Protein AF-A0A016SZC0-F1 (afdb_monomer_lite)

Foldseek 3Di:
DDDDDDDDDDDDDPPPPPPPPLPPLVADDPDDSVLVVVLLVVLQVVQVCLQCWDWAADPVVRQIDTAHHDDQRDRDDDDNVVVVLVRVVLVPQLDCVSCVVVVVDQDDDDDSCPRVVNVDPCVVQGSPNRVSCLCNLCSVQDRPVRDPPDPSNSSVCNSNPNDPPDD

Structure (mmCIF, N/CA/C/O backbone):
data_AF-A0A016SZC0-F1
#
_entry.id   AF-A0A016SZC0-F1
#
loop_
_atom_site.group_PDB
_atom_site.id
_atom_site.type_symbol
_atom_site.label_atom_id
_atom_site.label_alt_id
_atom_site.label_comp_id
_atom_site.label_asym_id
_atom_site.label_entity_id
_atom_site.label_seq_id
_atom_site.pdbx_PDB_ins_code
_atom_site.Cartn_x
_atom_site.Cartn_y
_atom_site.Cartn_z
_atom_site.occupancy
_atom_site.B_iso_or_equiv
_atom_site.auth_seq_id
_atom_site.auth_comp_id
_atom_site.auth_asym_id
_atom_site.auth_atom_id
_atom_site.pdbx_PDB_model_num
ATOM 1 N N . MET A 1 1 ? 29.455 -53.250 45.579 1.00 36.84 1 MET A N 1
ATOM 2 C CA . MET A 1 1 ? 30.809 -52.892 45.103 1.00 36.84 1 MET A CA 1
ATOM 3 C C . MET A 1 1 ? 30.787 -52.782 43.584 1.00 36.84 1 MET A C 1
ATOM 5 O O . MET A 1 1 ? 30.360 -53.730 42.951 1.00 36.84 1 MET A O 1
ATOM 9 N N . LYS A 1 2 ? 31.263 -51.635 43.073 1.00 36.03 2 LYS A N 1
ATOM 10 C CA . LYS A 1 2 ? 31.892 -51.379 41.758 1.00 36.03 2 LYS A CA 1
ATOM 11 C C . LYS A 1 2 ? 31.097 -51.631 40.461 1.00 36.03 2 LYS A C 1
ATOM 13 O O . LYS A 1 2 ? 31.015 -52.749 39.975 1.00 36.03 2 LYS A O 1
ATOM 18 N N . ALA A 1 3 ? 30.687 -50.521 39.837 1.00 47.88 3 ALA A N 1
ATOM 19 C CA . ALA A 1 3 ? 30.803 -50.332 38.385 1.00 47.88 3 ALA A CA 1
ATOM 20 C C . ALA A 1 3 ? 32.290 -50.138 37.996 1.00 47.88 3 ALA A C 1
ATOM 22 O O . ALA A 1 3 ? 33.094 -49.779 38.866 1.00 47.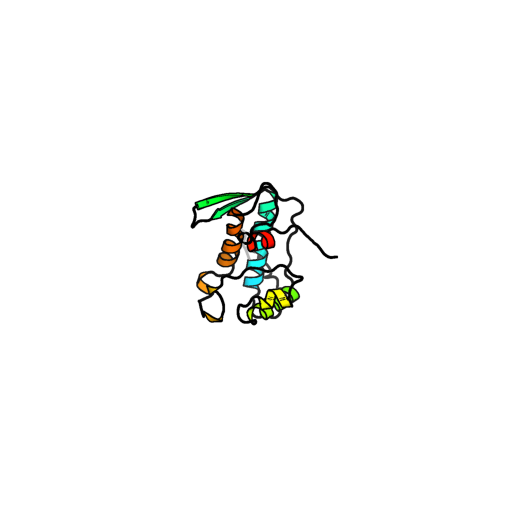88 3 ALA A O 1
ATOM 23 N N . PRO A 1 4 ? 32.676 -50.394 36.732 1.00 50.25 4 PRO A N 1
ATOM 24 C CA . PRO A 1 4 ? 32.889 -49.284 35.779 1.00 50.25 4 PRO A CA 1
ATOM 25 C C . PRO A 1 4 ? 32.393 -49.626 34.348 1.00 50.25 4 PRO A C 1
ATOM 27 O O . PRO A 1 4 ? 32.453 -50.770 33.923 1.00 50.25 4 PRO A O 1
ATOM 30 N N . ALA A 1 5 ? 31.691 -48.739 33.638 1.00 50.06 5 ALA A N 1
ATOM 31 C CA . ALA A 1 5 ? 32.158 -47.579 32.856 1.00 50.06 5 ALA A CA 1
ATOM 32 C C . ALA A 1 5 ? 32.884 -47.931 31.536 1.00 50.06 5 ALA A C 1
ATOM 34 O O . ALA A 1 5 ? 34.000 -48.437 31.565 1.00 50.06 5 ALA A O 1
ATOM 35 N N . SER A 1 6 ? 32.258 -47.603 30.394 1.00 51.62 6 SER A N 1
ATOM 36 C CA . SER A 1 6 ? 32.835 -47.248 29.069 1.00 51.62 6 SER A CA 1
ATOM 37 C C . SER A 1 6 ? 31.738 -47.421 27.994 1.00 51.62 6 SER A C 1
ATOM 39 O O . SER A 1 6 ? 30.933 -48.330 28.109 1.00 51.62 6 SER A O 1
ATOM 41 N N . PHE A 1 7 ? 31.561 -46.615 26.947 1.00 46.38 7 PHE A N 1
ATOM 42 C CA . PHE A 1 7 ? 32.183 -45.377 26.492 1.00 46.38 7 PHE A CA 1
ATOM 43 C C . PHE A 1 7 ? 31.179 -44.695 25.530 1.00 46.38 7 PHE A C 1
ATOM 45 O O . PHE A 1 7 ? 30.559 -45.363 24.716 1.00 46.38 7 PHE A O 1
ATOM 52 N N . LYS A 1 8 ? 31.032 -43.379 25.704 1.00 50.25 8 LYS A N 1
ATOM 53 C CA . LYS A 1 8 ? 30.526 -42.280 24.853 1.00 50.25 8 LYS A CA 1
ATOM 54 C C . LYS A 1 8 ? 29.922 -42.531 23.450 1.00 50.25 8 LYS A C 1
ATOM 56 O O . LYS A 1 8 ? 30.390 -43.371 22.695 1.00 50.25 8 LYS A O 1
ATOM 61 N N . LEU A 1 9 ? 29.105 -41.527 23.079 1.00 47.62 9 LEU A N 1
ATOM 62 C CA . LEU A 1 9 ? 28.726 -41.014 21.743 1.00 47.62 9 LEU A CA 1
ATOM 63 C C . LEU A 1 9 ? 27.277 -41.393 21.385 1.00 47.62 9 LEU A C 1
ATOM 65 O O . LEU A 1 9 ? 26.963 -42.557 21.212 1.00 47.62 9 LEU A O 1
ATOM 69 N N . ILE A 1 10 ? 26.324 -40.458 21.375 1.00 55.19 10 ILE A N 1
ATOM 70 C CA . ILE A 1 10 ? 26.155 -39.477 20.295 1.00 55.19 10 ILE A CA 1
ATOM 71 C C . ILE A 1 10 ? 25.712 -38.111 20.843 1.00 55.19 10 ILE A C 1
ATOM 73 O O . ILE A 1 10 ? 24.749 -37.982 21.598 1.00 55.19 10 ILE A O 1
ATOM 77 N N . LEU A 1 11 ? 26.475 -37.097 20.435 1.00 45.78 11 LEU A N 1
ATOM 78 C CA . LEU A 1 11 ? 26.151 -35.678 20.486 1.00 45.78 11 LEU A CA 1
ATOM 79 C C . LEU A 1 11 ? 24.925 -35.388 19.603 1.00 45.78 11 LEU A C 1
ATOM 81 O O . LEU A 1 11 ? 24.866 -35.882 18.485 1.00 45.78 11 LEU A O 1
ATOM 85 N N . LEU A 1 12 ? 24.067 -34.483 20.081 1.00 57.31 12 LEU A N 1
ATOM 86 C CA . LEU A 1 12 ? 23.602 -33.314 19.325 1.00 57.31 12 LEU A CA 1
ATOM 87 C C . LEU A 1 12 ? 22.977 -33.585 17.941 1.00 57.31 12 LEU A C 1
ATOM 89 O O . LEU A 1 12 ? 23.718 -33.753 16.986 1.00 57.31 12 LEU A O 1
ATOM 93 N N . LEU A 1 13 ? 21.643 -33.516 17.820 1.00 50.94 13 LEU A N 1
ATOM 94 C CA . LEU A 1 13 ? 20.917 -33.032 16.621 1.00 50.94 13 LEU A CA 1
ATOM 95 C C . LEU A 1 13 ? 19.401 -33.185 16.819 1.00 50.94 13 LEU A C 1
ATOM 97 O O . LEU A 1 13 ? 18.770 -34.091 16.293 1.00 50.94 13 LEU A O 1
ATOM 101 N N . CYS A 1 14 ? 18.820 -32.307 17.628 1.00 45.81 14 CYS A N 1
ATOM 102 C CA . CYS A 1 14 ? 17.451 -31.816 17.442 1.00 45.81 14 CYS A CA 1
ATOM 103 C C . CYS A 1 14 ? 17.282 -30.566 18.315 1.00 45.81 14 CYS A C 1
ATOM 105 O O . CYS A 1 14 ? 16.334 -30.420 19.079 1.00 45.81 14 CYS A O 1
ATOM 107 N N . ALA A 1 15 ? 18.232 -29.629 18.197 1.00 49.31 15 ALA A N 1
ATOM 108 C CA . ALA A 1 15 ? 17.793 -28.245 18.174 1.00 49.31 15 ALA A CA 1
ATOM 109 C C . ALA A 1 15 ? 16.916 -28.190 16.926 1.00 49.31 15 ALA A C 1
ATOM 111 O O . ALA A 1 15 ? 17.441 -28.276 15.818 1.00 49.31 15 ALA A O 1
ATOM 112 N N . LEU A 1 16 ? 15.599 -28.248 17.131 1.00 52.56 16 LEU A N 1
ATOM 113 C CA . LEU A 1 16 ? 14.612 -27.989 16.101 1.00 52.56 16 LEU A CA 1
ATOM 114 C C . LEU A 1 16 ? 15.027 -26.667 15.482 1.00 52.56 16 LEU A C 1
ATOM 116 O O . LEU A 1 16 ? 14.892 -25.601 16.078 1.00 52.56 16 LEU A O 1
ATOM 120 N N . SER A 1 17 ? 15.657 -26.790 14.327 1.00 50.34 17 SER A N 1
ATOM 121 C CA . SER A 1 17 ? 15.917 -25.730 13.397 1.00 50.34 17 SER A CA 1
ATOM 122 C C . SER A 1 17 ? 14.562 -25.140 13.050 1.00 50.34 17 SER A C 1
ATOM 124 O O . SER A 1 17 ? 13.941 -25.533 12.073 1.00 50.34 17 SER A O 1
ATOM 126 N N . SER A 1 18 ? 14.118 -24.158 13.832 1.00 54.44 18 SER A N 1
ATOM 127 C CA . SER A 1 18 ? 13.330 -23.059 13.296 1.00 54.44 18 SER A CA 1
ATOM 128 C C . SER A 1 18 ? 14.274 -22.201 12.448 1.00 54.44 18 SER A C 1
ATOM 130 O O . SER A 1 18 ? 14.504 -21.028 12.730 1.00 54.44 18 SER A O 1
ATOM 132 N N . LEU A 1 19 ? 14.890 -22.811 11.434 1.00 53.75 19 LEU A N 1
ATOM 133 C CA . LEU A 1 19 ? 15.118 -22.067 10.221 1.00 53.75 19 LEU A CA 1
ATOM 134 C C . LEU A 1 19 ? 13.728 -22.038 9.611 1.00 53.75 19 LEU A C 1
ATOM 136 O O . LEU A 1 19 ? 13.263 -23.049 9.095 1.00 53.75 19 LEU A O 1
ATOM 140 N N . ALA A 1 20 ? 13.037 -20.910 9.772 1.00 53.50 20 ALA A N 1
ATOM 141 C CA . ALA A 1 20 ? 12.066 -20.533 8.767 1.00 53.50 20 ALA A CA 1
ATOM 142 C C . ALA A 1 20 ? 12.779 -20.762 7.430 1.00 53.50 20 ALA A C 1
ATOM 144 O O . ALA A 1 20 ? 13.838 -20.172 7.193 1.00 53.50 20 ALA A O 1
ATOM 145 N N . GLU A 1 21 ? 12.312 -21.729 6.642 1.00 54.12 21 GLU A N 1
ATOM 146 C CA . GLU A 1 21 ? 12.697 -21.786 5.244 1.00 54.12 21 GLU A CA 1
ATOM 147 C C . GLU A 1 21 ? 12.332 -20.411 4.708 1.00 54.12 21 GLU A C 1
ATOM 149 O O . GLU A 1 21 ? 11.152 -20.068 4.657 1.00 54.12 21 GLU A O 1
ATOM 154 N N . ALA A 1 22 ? 13.345 -19.588 4.426 1.00 54.91 22 ALA A N 1
ATOM 155 C CA . ALA A 1 22 ? 13.145 -18.388 3.643 1.00 54.91 22 ALA A CA 1
ATOM 156 C C . ALA A 1 22 ? 12.449 -18.881 2.378 1.00 54.91 22 ALA A C 1
ATOM 158 O O . ALA A 1 22 ? 13.036 -19.646 1.606 1.00 54.91 22 ALA A O 1
ATOM 159 N N . THR A 1 23 ? 11.165 -18.569 2.250 1.00 59.19 23 THR A N 1
ATOM 160 C CA . THR A 1 23 ? 10.367 -18.983 1.111 1.00 59.19 23 THR A CA 1
ATOM 161 C C . THR A 1 23 ? 11.019 -18.332 -0.095 1.00 59.19 23 THR A C 1
ATOM 163 O O . THR A 1 23 ? 10.997 -17.115 -0.260 1.00 59.19 23 THR A O 1
ATOM 166 N N . ALA A 1 24 ? 11.712 -19.129 -0.906 1.00 77.38 24 ALA A N 1
ATOM 167 C CA . ALA A 1 24 ? 12.247 -18.634 -2.159 1.00 77.38 24 ALA A CA 1
ATOM 168 C C . ALA A 1 24 ? 11.033 -18.342 -3.044 1.00 77.38 24 ALA A C 1
ATOM 170 O O . ALA A 1 24 ? 10.418 -19.266 -3.571 1.00 77.38 24 ALA A O 1
ATOM 171 N N . PHE A 1 25 ? 10.667 -17.064 -3.169 1.00 89.56 25 PHE A N 1
ATOM 172 C CA . PHE A 1 25 ? 9.487 -16.616 -3.915 1.00 89.56 25 PHE A CA 1
ATOM 173 C C . PHE A 1 25 ? 9.531 -17.034 -5.391 1.00 89.56 25 PHE A C 1
ATOM 175 O O . PHE A 1 25 ? 8.512 -17.021 -6.071 1.00 89.56 25 PHE A O 1
ATOM 182 N N . GLY A 1 26 ? 10.712 -17.394 -5.907 1.00 90.75 26 GLY A N 1
ATOM 183 C CA . GLY A 1 26 ? 10.889 -17.838 -7.289 1.00 90.75 26 GLY A CA 1
ATOM 184 C C . GLY A 1 26 ? 10.747 -16.714 -8.318 1.00 90.75 26 GLY A C 1
ATOM 185 O O . GLY A 1 26 ? 10.793 -16.984 -9.514 1.00 90.75 26 GLY A O 1
ATOM 186 N N . CYS A 1 27 ? 10.603 -15.465 -7.872 1.00 93.31 27 CYS A N 1
ATOM 187 C CA . CYS A 1 27 ? 10.472 -14.309 -8.745 1.00 93.31 27 CYS A CA 1
ATOM 188 C C . CYS A 1 27 ? 11.833 -13.830 -9.268 1.00 93.31 27 CYS A C 1
ATOM 190 O O . CYS A 1 27 ? 12.867 -13.921 -8.597 1.00 93.31 27 CYS A O 1
ATOM 192 N N . HIS A 1 28 ? 11.816 -13.266 -10.472 1.00 90.00 28 HIS A N 1
ATOM 193 C CA . HIS A 1 28 ? 12.953 -12.582 -11.079 1.00 90.00 28 HIS A CA 1
ATOM 194 C C . HIS A 1 28 ? 12.730 -11.071 -10.999 1.00 90.00 28 HIS A C 1
ATOM 196 O O . HIS A 1 28 ? 11.631 -10.615 -11.294 1.00 90.00 28 HIS A O 1
ATOM 202 N N . GLY A 1 29 ? 13.761 -10.302 -10.650 1.00 87.38 29 GLY A N 1
ATOM 203 C CA . GLY A 1 29 ? 13.629 -8.851 -10.525 1.00 87.38 29 GLY A CA 1
ATOM 204 C C . GLY A 1 29 ? 14.725 -8.211 -9.682 1.00 87.38 29 GLY A C 1
ATOM 205 O O . GLY A 1 29 ? 15.690 -8.869 -9.278 1.00 87.38 29 GLY A O 1
ATOM 206 N N . ILE A 1 30 ? 14.570 -6.915 -9.423 1.00 87.44 30 ILE A N 1
ATOM 207 C CA . ILE A 1 30 ? 15.435 -6.131 -8.530 1.00 87.44 30 ILE A CA 1
ATOM 208 C C . ILE A 1 30 ? 15.047 -6.290 -7.055 1.00 87.44 30 ILE A C 1
ATOM 210 O O . ILE A 1 30 ? 15.875 -6.041 -6.172 1.00 87.44 30 ILE A O 1
ATOM 214 N N . THR A 1 31 ? 13.817 -6.725 -6.779 1.00 90.12 31 THR A N 1
ATOM 215 C CA . THR A 1 31 ? 13.342 -6.999 -5.417 1.00 90.12 31 THR A CA 1
ATOM 216 C C . THR A 1 31 ? 14.034 -8.244 -4.858 1.00 90.12 31 THR A C 1
ATOM 218 O O . THR A 1 31 ? 14.203 -9.250 -5.549 1.00 90.12 31 THR A O 1
ATOM 221 N N . LYS A 1 32 ? 14.481 -8.195 -3.599 1.00 91.94 32 LYS A N 1
ATOM 222 C CA . LYS A 1 32 ? 15.123 -9.334 -2.921 1.00 91.94 32 LYS A CA 1
ATOM 223 C C . LYS A 1 32 ? 14.079 -10.121 -2.138 1.00 91.94 32 LYS A C 1
ATOM 225 O O . LYS A 1 32 ? 13.167 -9.516 -1.589 1.00 91.94 32 LYS A O 1
ATOM 230 N N . ASP A 1 33 ? 14.270 -11.429 -1.972 1.00 93.12 33 ASP A N 1
ATOM 231 C CA . ASP A 1 33 ? 13.330 -12.283 -1.219 1.00 93.12 33 ASP A CA 1
ATOM 232 C C . ASP A 1 33 ? 13.049 -11.769 0.196 1.00 93.12 33 ASP A C 1
ATOM 234 O O . ASP A 1 33 ? 11.900 -11.738 0.617 1.00 93.12 33 ASP A O 1
ATOM 238 N N . LYS A 1 34 ? 14.070 -11.255 0.895 1.00 92.06 34 LYS A N 1
ATOM 239 C CA . LYS A 1 34 ? 13.884 -10.636 2.217 1.00 92.06 34 LYS A CA 1
ATOM 240 C C . LYS A 1 34 ? 12.919 -9.440 2.193 1.00 92.06 34 LYS A C 1
ATOM 242 O O . LYS A 1 34 ? 12.224 -9.195 3.170 1.00 92.06 34 LYS A O 1
ATOM 247 N N . ASP A 1 35 ? 12.912 -8.680 1.096 1.00 92.19 35 ASP A N 1
ATOM 248 C CA . ASP A 1 35 ? 12.056 -7.506 0.935 1.00 92.19 35 ASP A CA 1
ATOM 249 C C . ASP A 1 35 ? 10.641 -7.956 0.542 1.00 92.19 35 ASP A C 1
ATOM 251 O O . ASP A 1 35 ? 9.678 -7.417 1.073 1.00 92.19 35 ASP A O 1
ATOM 255 N N . ARG A 1 36 ? 10.500 -9.000 -0.293 1.00 95.31 36 ARG A N 1
ATOM 256 C CA . ARG A 1 36 ? 9.205 -9.646 -0.589 1.00 95.31 36 ARG A CA 1
ATOM 257 C C . ARG A 1 36 ? 8.542 -10.180 0.681 1.00 95.31 36 ARG A C 1
ATOM 259 O O . ARG A 1 36 ? 7.379 -9.881 0.941 1.00 95.31 36 ARG A O 1
ATOM 266 N N . GLU A 1 37 ? 9.305 -10.905 1.501 1.00 95.19 37 GLU A N 1
ATOM 267 C CA . GLU A 1 37 ? 8.857 -11.431 2.793 1.00 95.19 37 GLU A CA 1
ATOM 268 C C . GLU A 1 37 ? 8.422 -10.303 3.729 1.00 95.19 37 GLU A C 1
ATOM 270 O O . GLU A 1 37 ? 7.338 -10.360 4.309 1.00 95.19 37 GLU A O 1
ATOM 275 N N . GLU A 1 38 ? 9.231 -9.247 3.850 1.00 95.19 38 GLU A N 1
ATOM 276 C CA . GLU A 1 38 ? 8.900 -8.109 4.702 1.00 95.19 38 GLU A CA 1
ATOM 277 C C . GLU A 1 38 ? 7.640 -7.376 4.222 1.00 95.19 38 GLU A C 1
ATOM 279 O O . GLU A 1 38 ? 6.771 -7.071 5.043 1.00 95.19 38 GLU A O 1
ATOM 284 N N . ILE A 1 39 ? 7.508 -7.135 2.913 1.00 95.19 39 ILE A N 1
ATOM 285 C CA . ILE A 1 39 ? 6.328 -6.498 2.322 1.00 95.19 39 ILE A CA 1
ATOM 286 C C . ILE A 1 39 ? 5.084 -7.342 2.603 1.00 95.19 39 ILE A C 1
ATOM 288 O O . ILE A 1 39 ? 4.109 -6.815 3.145 1.00 95.19 39 ILE A O 1
ATOM 292 N N . LEU A 1 40 ? 5.111 -8.634 2.261 1.00 96.56 40 LEU A N 1
ATOM 293 C CA . LEU A 1 40 ? 3.959 -9.523 2.395 1.00 96.56 40 LEU A CA 1
ATOM 294 C C . LEU A 1 40 ? 3.533 -9.667 3.860 1.00 96.56 40 LEU A C 1
ATOM 296 O O . LEU A 1 40 ? 2.357 -9.502 4.187 1.00 96.56 40 LEU A O 1
ATOM 300 N N . ARG A 1 41 ? 4.503 -9.884 4.758 1.00 96.75 41 ARG A N 1
ATOM 301 C CA . ARG A 1 41 ? 4.259 -9.992 6.200 1.00 96.75 41 ARG A CA 1
ATOM 302 C C . ARG A 1 41 ? 3.600 -8.730 6.750 1.00 96.75 41 ARG A C 1
ATOM 304 O O . ARG A 1 41 ? 2.603 -8.838 7.455 1.00 96.75 41 ARG A O 1
ATOM 311 N N . ILE A 1 42 ? 4.121 -7.540 6.433 1.00 97.06 42 ILE A N 1
ATOM 312 C CA . ILE A 1 42 ? 3.566 -6.277 6.950 1.00 97.06 42 ILE A CA 1
ATOM 313 C C . ILE A 1 42 ? 2.143 -6.041 6.427 1.00 97.06 42 ILE A C 1
ATOM 315 O O . ILE A 1 42 ? 1.267 -5.665 7.209 1.00 97.06 42 ILE A O 1
ATOM 319 N N . HIS A 1 43 ? 1.881 -6.293 5.139 1.00 96.69 43 HIS A N 1
ATOM 320 C CA . HIS A 1 43 ? 0.525 -6.183 4.592 1.00 96.69 43 HIS A CA 1
ATOM 321 C C . HIS A 1 43 ? -0.441 -7.123 5.317 1.00 96.69 43 HIS A C 1
ATOM 323 O O . HIS A 1 43 ? -1.485 -6.679 5.799 1.00 96.69 43 HIS A O 1
ATOM 329 N N . ASN A 1 44 ? -0.076 -8.398 5.454 1.00 97.12 44 ASN A N 1
ATOM 330 C CA . ASN A 1 44 ? -0.930 -9.391 6.099 1.00 97.12 44 ASN A CA 1
ATOM 331 C C . ASN A 1 44 ? -1.108 -9.123 7.600 1.00 97.12 44 ASN A C 1
ATOM 333 O O . ASN A 1 44 ? -2.204 -9.322 8.117 1.00 97.12 44 ASN A O 1
ATOM 337 N N . GLU A 1 45 ? -0.110 -8.572 8.296 1.00 96.94 45 GLU A N 1
ATOM 338 C CA . GLU A 1 45 ? -0.255 -8.113 9.684 1.00 96.94 45 GLU A CA 1
ATOM 339 C C . GLU A 1 45 ? -1.268 -6.970 9.815 1.00 96.94 45 GLU A C 1
ATOM 341 O O . GLU A 1 45 ? -2.144 -7.011 10.685 1.00 96.94 45 GLU A O 1
ATOM 346 N N . TYR A 1 46 ? -1.197 -5.954 8.950 1.00 96.44 46 TYR A N 1
ATOM 347 C CA . TYR A 1 46 ? -2.169 -4.859 8.945 1.00 96.44 46 TYR A CA 1
ATOM 348 C C . TYR A 1 46 ? -3.584 -5.349 8.639 1.00 96.44 46 TYR A C 1
ATOM 350 O O . TYR A 1 46 ? -4.525 -5.024 9.369 1.00 96.44 46 TYR A O 1
ATOM 358 N N . ARG A 1 47 ? -3.729 -6.189 7.614 1.00 96.25 47 ARG A N 1
ATOM 359 C CA . ARG A 1 47 ? -5.004 -6.800 7.218 1.00 96.25 47 ARG A CA 1
ATOM 360 C C . ARG A 1 47 ? -5.582 -7.669 8.336 1.00 96.25 47 ARG A C 1
ATOM 362 O O . ARG A 1 47 ? -6.741 -7.498 8.713 1.00 96.25 47 ARG A O 1
ATOM 369 N N . ALA A 1 48 ? -4.768 -8.520 8.956 1.00 95.75 48 ALA A N 1
ATOM 370 C CA . ALA A 1 48 ? -5.179 -9.340 10.090 1.00 95.75 48 ALA A CA 1
ATOM 371 C C . ALA A 1 48 ? -5.623 -8.486 11.287 1.00 95.75 48 ALA A C 1
ATOM 373 O O . ALA A 1 48 ? -6.633 -8.796 11.922 1.00 95.75 48 ALA A O 1
ATOM 374 N N . ASN A 1 49 ? -4.930 -7.384 11.582 1.00 95.12 49 ASN A N 1
ATOM 375 C CA . ASN A 1 49 ? -5.330 -6.470 12.652 1.00 95.12 49 ASN A CA 1
ATOM 376 C C . ASN A 1 49 ? -6.683 -5.806 12.363 1.00 95.12 49 ASN A C 1
ATOM 378 O O . ASN A 1 49 ? -7.519 -5.724 13.262 1.00 95.12 49 ASN A O 1
ATOM 382 N N . LEU A 1 50 ? -6.958 -5.426 11.110 1.00 94.75 50 LEU A N 1
ATOM 383 C CA . LEU A 1 50 ? -8.258 -4.863 10.727 1.00 94.75 50 LEU A CA 1
ATOM 384 C C . LEU A 1 50 ? -9.430 -5.801 11.011 1.00 94.75 50 LEU A C 1
ATOM 386 O O . LEU A 1 50 ? -10.514 -5.309 11.312 1.00 94.75 50 LEU A O 1
ATOM 390 N N . THR A 1 51 ? -9.243 -7.125 11.014 1.00 94.81 51 THR A N 1
ATOM 391 C CA . THR A 1 51 ? -10.324 -8.072 11.369 1.00 94.81 51 THR A CA 1
ATOM 392 C C . THR A 1 51 ? -10.869 -7.878 12.787 1.00 94.81 51 THR A C 1
ATOM 394 O O . THR A 1 51 ? -12.005 -8.248 13.082 1.00 94.81 51 THR A O 1
ATOM 397 N N . LYS A 1 52 ? -10.077 -7.260 13.670 1.00 95.19 52 LYS A N 1
ATOM 398 C CA . LYS A 1 52 ? -10.429 -6.952 15.064 1.00 95.19 52 LYS A CA 1
ATOM 399 C C . LYS A 1 52 ? -10.706 -5.461 15.279 1.00 95.19 52 LYS A C 1
ATOM 401 O O . LYS A 1 52 ? -11.036 -5.057 16.391 1.00 95.19 52 LYS A O 1
ATOM 406 N N . GLY A 1 53 ? -10.599 -4.657 14.221 1.00 93.62 53 GLY A N 1
ATOM 407 C CA . GLY A 1 53 ? -10.469 -3.207 14.302 1.00 93.62 53 GLY A CA 1
ATOM 408 C C . GLY A 1 53 ? -9.036 -2.801 14.651 1.00 93.62 53 GLY A C 1
ATOM 409 O O . GLY A 1 53 ? -8.275 -3.569 15.240 1.00 93.62 53 GLY A O 1
ATOM 410 N N . ALA A 1 54 ? -8.656 -1.585 14.273 1.00 95.00 54 ALA A N 1
ATOM 411 C CA . ALA A 1 54 ? -7.300 -1.090 14.480 1.00 95.00 54 ALA A CA 1
ATOM 412 C C . ALA A 1 54 ? -7.295 0.405 14.789 1.00 95.00 54 ALA A C 1
ATOM 414 O O . ALA A 1 54 ? -8.121 1.158 14.288 1.00 95.00 54 ALA A O 1
ATOM 415 N N . THR A 1 55 ? -6.324 0.849 15.577 1.00 95.62 55 THR A N 1
ATOM 416 C CA . THR A 1 55 ? -6.070 2.274 15.783 1.00 95.62 55 THR A CA 1
ATOM 417 C C . THR A 1 55 ? -4.929 2.716 14.878 1.00 95.62 55 THR A C 1
ATOM 419 O O . THR A 1 55 ? -3.823 2.182 14.966 1.00 95.62 55 THR A O 1
ATOM 422 N N . VAL A 1 56 ? -5.171 3.741 14.066 1.00 95.19 56 VAL A N 1
ATOM 423 C CA . VAL A 1 56 ? -4.138 4.418 13.279 1.00 95.19 56 VAL A CA 1
ATOM 424 C C . VAL A 1 56 ? -3.754 5.717 13.972 1.00 95.19 56 VAL A C 1
ATOM 426 O O . VAL A 1 56 ? -4.619 6.476 14.412 1.00 95.19 56 VAL A O 1
ATOM 429 N N . ILE A 1 57 ? -2.450 5.972 14.076 1.00 94.44 57 ILE A N 1
ATOM 430 C CA . ILE A 1 57 ? -1.893 7.196 14.657 1.00 94.44 57 ILE A CA 1
ATOM 431 C C . ILE A 1 57 ? -0.909 7.783 13.655 1.00 94.44 57 ILE A C 1
ATOM 433 O O . ILE A 1 57 ? 0.064 7.128 13.293 1.00 94.44 57 ILE A O 1
ATOM 437 N N . ASP A 1 58 ? -1.136 9.028 13.245 1.00 93.00 58 ASP A N 1
ATOM 438 C CA . ASP A 1 58 ? -0.135 9.795 12.510 1.00 93.00 58 ASP A CA 1
ATOM 439 C C . ASP A 1 58 ? 0.803 10.475 13.525 1.00 93.00 58 ASP A C 1
ATOM 441 O O . ASP A 1 58 ? 0.376 11.395 14.236 1.00 93.00 58 ASP A O 1
ATOM 445 N N . PRO A 1 59 ? 2.081 10.059 13.616 1.00 87.00 59 PRO A N 1
ATOM 446 C CA . PRO A 1 59 ? 3.013 10.595 14.604 1.00 87.00 59 PRO A CA 1
ATOM 447 C C . PRO A 1 59 ? 3.331 12.079 14.380 1.00 87.00 59 PRO A C 1
ATOM 449 O O . PRO A 1 59 ? 3.702 12.771 15.328 1.00 87.00 59 PRO A O 1
ATOM 452 N N . ASN A 1 60 ? 3.164 12.586 13.154 1.00 86.88 60 ASN A N 1
ATOM 453 C CA . ASN A 1 60 ? 3.487 13.967 12.812 1.00 86.88 60 ASN A CA 1
ATOM 454 C C . ASN A 1 60 ? 2.356 14.920 13.204 1.00 86.88 60 ASN A C 1
ATOM 456 O O . ASN A 1 60 ? 2.600 15.955 13.824 1.00 86.88 60 ASN A O 1
ATOM 460 N N . SER A 1 61 ? 1.114 14.580 12.851 1.00 89.19 61 SER A N 1
ATOM 461 C CA . SER A 1 61 ? -0.049 15.427 13.147 1.00 89.19 61 SER A CA 1
ATOM 462 C C . SER A 1 61 ? -0.700 15.131 14.500 1.00 89.19 61 SER A C 1
ATOM 464 O O . SER A 1 61 ? -1.548 15.904 14.947 1.00 89.19 61 SER A O 1
ATOM 466 N N . LYS A 1 62 ? -0.316 14.027 15.158 1.00 88.69 62 LYS A N 1
ATOM 467 C CA . LYS A 1 62 ? -0.956 13.473 16.365 1.00 88.69 62 LYS A CA 1
ATOM 468 C C . LYS A 1 62 ? -2.436 13.125 16.170 1.00 88.69 62 LYS A C 1
ATOM 470 O O . LYS A 1 62 ? -3.160 12.950 17.150 1.00 88.69 62 LYS A O 1
ATOM 475 N N . LYS A 1 63 ? -2.896 13.030 14.919 1.00 92.75 63 LYS A N 1
ATOM 476 C CA . LYS A 1 63 ? -4.237 12.541 14.603 1.00 92.75 63 LYS A CA 1
ATOM 477 C C . LYS A 1 63 ? -4.320 11.054 14.919 1.00 92.75 63 LYS A C 1
ATOM 479 O O . LYS A 1 63 ? -3.370 10.305 14.692 1.00 92.75 63 LYS A O 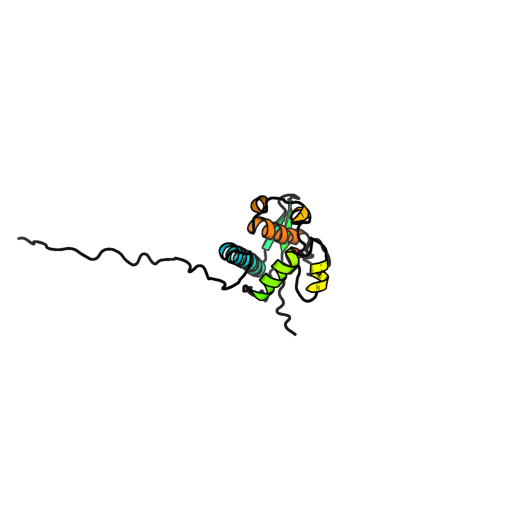1
ATOM 484 N N . LYS A 1 64 ? -5.477 10.650 15.429 1.00 94.94 64 LYS A N 1
ATOM 485 C CA . LYS A 1 64 ? -5.819 9.269 15.751 1.00 94.94 64 LYS A CA 1
ATOM 486 C C . LYS A 1 64 ? -7.156 8.945 15.099 1.00 94.94 64 LYS A C 1
ATOM 488 O O . LYS A 1 64 ? -8.072 9.756 15.199 1.00 94.94 64 LYS A O 1
ATOM 493 N N . GLN A 1 65 ? -7.261 7.762 14.510 1.00 93.75 65 GLN A N 1
ATOM 494 C CA . GLN A 1 65 ? -8.511 7.221 13.992 1.00 93.75 65 GLN A CA 1
ATOM 495 C C . GLN A 1 65 ? -8.664 5.773 14.451 1.00 93.75 65 GLN A C 1
ATOM 497 O O . GLN A 1 65 ? -7.743 4.971 14.297 1.00 93.75 65 GLN A O 1
ATOM 502 N N . ASP A 1 66 ? -9.823 5.446 15.018 1.00 95.69 66 ASP A N 1
ATOM 503 C CA . ASP A 1 66 ? -10.182 4.071 15.350 1.00 95.69 66 ASP A CA 1
ATOM 504 C C . ASP A 1 66 ? -10.976 3.487 14.173 1.00 95.69 66 ASP A C 1
ATOM 506 O O . ASP A 1 66 ? -12.082 3.929 13.857 1.00 95.69 66 ASP A O 1
ATOM 510 N N . LEU A 1 67 ? -10.367 2.528 13.482 1.00 93.31 67 LEU A N 1
ATOM 511 C CA . LEU A 1 67 ? -10.932 1.845 12.330 1.00 93.31 67 LEU A CA 1
ATOM 512 C C . LEU A 1 67 ? -11.843 0.703 12.792 1.00 93.31 67 LEU A C 1
ATOM 514 O O . LEU A 1 67 ? -11.463 -0.071 13.682 1.00 93.31 67 LEU A O 1
ATOM 518 N N . PRO A 1 68 ? -13.031 0.554 12.184 1.00 91.94 68 PRO A N 1
ATOM 519 C CA . PRO A 1 68 ? -13.939 -0.526 12.526 1.00 91.94 68 PRO A CA 1
ATOM 520 C C . PRO A 1 68 ? -13.364 -1.889 12.131 1.00 91.94 68 PRO A C 1
ATOM 522 O O . PRO A 1 68 ? -12.550 -2.000 11.217 1.00 91.94 68 PRO A O 1
ATOM 525 N N . ALA A 1 69 ? -13.852 -2.943 12.785 1.00 92.31 69 ALA A N 1
ATOM 526 C CA . ALA A 1 69 ? -13.516 -4.306 12.403 1.00 92.31 69 ALA A CA 1
ATOM 527 C C . ALA A 1 69 ? -14.000 -4.629 10.979 1.00 92.31 69 ALA A C 1
ATOM 529 O O . ALA A 1 69 ? -15.174 -4.424 10.640 1.00 92.31 69 ALA A O 1
ATOM 530 N N . ALA A 1 70 ? -13.089 -5.160 10.169 1.00 90.06 70 ALA A N 1
ATOM 531 C CA . ALA A 1 70 ? -13.350 -5.673 8.837 1.00 90.06 70 ALA A CA 1
ATOM 532 C C . ALA A 1 70 ? -13.838 -7.126 8.901 1.00 90.06 70 ALA A C 1
ATOM 534 O O . ALA A 1 70 ? -13.347 -7.936 9.687 1.00 90.06 70 ALA A O 1
ATOM 535 N N . LYS A 1 71 ? -14.801 -7.468 8.046 1.00 87.94 71 LYS A N 1
ATOM 536 C CA . LYS A 1 71 ? -15.225 -8.854 7.807 1.00 87.94 71 LYS A CA 1
ATOM 537 C C . LYS A 1 71 ? -14.698 -9.282 6.441 1.00 87.94 71 LYS A C 1
ATOM 539 O O . LYS A 1 71 ? -14.609 -8.437 5.559 1.00 87.94 71 LYS A O 1
ATOM 544 N N . ASN A 1 72 ? -14.408 -10.572 6.276 1.00 88.75 72 ASN A N 1
ATOM 545 C CA . ASN A 1 72 ? -13.933 -11.158 5.014 1.00 88.75 72 ASN A CA 1
ATOM 546 C C . ASN A 1 72 ? -12.616 -10.538 4.508 1.00 88.75 72 ASN A C 1
ATOM 548 O O . ASN A 1 72 ? -12.479 -10.239 3.331 1.00 88.75 72 ASN A O 1
ATOM 552 N N . MET A 1 73 ? -11.659 -10.306 5.410 1.00 92.06 73 MET A N 1
ATOM 553 C CA . MET A 1 73 ? -10.318 -9.875 5.021 1.00 92.06 73 MET A CA 1
ATOM 554 C C . MET A 1 73 ? -9.496 -11.093 4.597 1.00 92.06 73 MET A C 1
ATOM 556 O O . MET A 1 73 ? -9.227 -11.959 5.430 1.00 92.06 73 MET A O 1
ATOM 560 N N . TYR A 1 74 ? -9.098 -11.141 3.330 1.00 92.50 74 TYR A N 1
ATOM 561 C CA . TYR A 1 74 ? -8.263 -12.216 2.795 1.00 92.50 74 TYR A CA 1
ATOM 562 C C . TYR A 1 74 ? -6.778 -11.953 3.043 1.00 92.50 74 TYR A C 1
ATOM 564 O O . TYR A 1 74 ? -6.320 -10.805 3.003 1.00 92.50 74 TYR A O 1
ATOM 572 N N . GLU A 1 75 ? -6.038 -13.026 3.304 1.00 94.06 75 GLU A N 1
ATOM 573 C CA . GLU A 1 75 ? -4.579 -13.008 3.334 1.00 94.06 75 GLU A CA 1
ATOM 574 C C . GLU A 1 75 ? -4.049 -12.843 1.906 1.00 94.06 75 GLU A C 1
ATOM 576 O O . GLU A 1 75 ? -4.570 -13.455 0.978 1.00 94.06 75 GLU A O 1
ATOM 581 N N . LEU A 1 76 ? -3.056 -11.974 1.721 1.00 94.88 76 LEU A N 1
ATOM 582 C CA . LEU A 1 76 ? -2.416 -11.781 0.426 1.00 94.88 76 LEU A CA 1
ATOM 583 C C . LEU A 1 76 ? -1.325 -12.826 0.218 1.00 94.88 76 LEU A C 1
ATOM 585 O O . LEU A 1 76 ? -0.618 -13.196 1.159 1.00 94.88 76 LEU A O 1
ATOM 589 N N . GLU A 1 77 ? -1.133 -13.200 -1.040 1.00 94.88 77 GLU A N 1
ATOM 590 C CA . GLU A 1 77 ? 0.015 -13.962 -1.518 1.00 94.88 77 GLU A CA 1
ATOM 591 C C . GLU A 1 77 ? 0.865 -13.086 -2.444 1.00 94.88 77 GLU A C 1
ATOM 593 O O . GLU A 1 77 ? 0.394 -12.093 -3.006 1.00 94.88 77 GLU A O 1
ATOM 598 N N . TRP A 1 78 ? 2.145 -13.427 -2.578 1.00 94.81 78 TRP A N 1
ATOM 599 C CA . TRP A 1 78 ? 3.033 -12.716 -3.490 1.00 94.81 78 TRP A CA 1
ATOM 600 C C . TRP A 1 78 ? 2.853 -13.221 -4.919 1.00 94.81 78 TRP A C 1
ATOM 602 O O . TRP A 1 78 ? 2.890 -14.425 -5.163 1.00 94.81 78 TRP A O 1
ATOM 612 N N . ASP A 1 79 ? 2.743 -12.295 -5.864 1.00 94.81 79 ASP A N 1
ATOM 613 C CA . ASP A 1 79 ? 2.599 -12.590 -7.286 1.00 94.81 79 ASP A CA 1
ATOM 614 C C . ASP A 1 79 ? 3.776 -11.971 -8.060 1.00 94.81 79 ASP A C 1
ATOM 616 O O . ASP A 1 79 ? 3.958 -10.749 -8.094 1.00 94.81 79 ASP A O 1
ATOM 620 N N . CYS A 1 80 ? 4.586 -12.827 -8.690 1.00 95.50 80 CYS A N 1
ATOM 621 C CA . CYS A 1 80 ? 5.755 -12.397 -9.457 1.00 95.50 80 CYS A CA 1
ATOM 622 C C . CYS A 1 80 ? 5.389 -11.577 -10.709 1.00 95.50 80 CYS A C 1
ATOM 624 O O . CYS A 1 80 ? 6.164 -10.716 -11.128 1.00 95.50 80 CYS A O 1
ATOM 626 N N . ASP A 1 81 ? 4.221 -11.809 -11.312 1.00 94.50 81 ASP A N 1
ATOM 627 C CA . ASP A 1 81 ? 3.752 -11.051 -12.470 1.00 94.50 81 ASP A CA 1
ATOM 628 C C . ASP A 1 81 ? 3.277 -9.653 -12.064 1.00 94.50 81 ASP A C 1
ATOM 630 O O . ASP A 1 81 ? 3.373 -8.719 -12.865 1.00 94.50 81 ASP A O 1
ATOM 634 N N . LEU A 1 82 ? 2.729 -9.478 -10.859 1.00 93.50 82 LEU A N 1
ATOM 635 C CA . LEU A 1 82 ? 2.433 -8.153 -10.304 1.00 93.50 82 LEU A CA 1
ATOM 636 C C . LEU A 1 82 ? 3.715 -7.407 -9.934 1.00 93.50 82 LEU A C 1
ATOM 638 O O . LEU A 1 82 ? 3.831 -6.219 -10.242 1.00 93.50 82 LEU A O 1
ATOM 642 N N . GLU A 1 83 ? 4.698 -8.101 -9.358 1.00 93.81 83 GLU A N 1
ATOM 643 C CA . GLU A 1 83 ? 6.024 -7.538 -9.090 1.00 93.81 83 GLU A CA 1
ATOM 644 C C . GLU A 1 83 ? 6.675 -7.009 -10.375 1.00 93.81 83 GLU A C 1
ATOM 646 O O . GLU A 1 83 ? 7.076 -5.848 -10.427 1.00 93.81 83 GLU A O 1
ATOM 651 N N . ALA A 1 84 ? 6.706 -7.807 -11.446 1.00 92.75 84 ALA A N 1
ATOM 652 C CA . ALA A 1 84 ? 7.300 -7.392 -12.715 1.00 92.75 84 ALA A CA 1
ATOM 653 C C . ALA A 1 84 ? 6.629 -6.133 -13.300 1.00 92.75 84 ALA A C 1
ATOM 655 O O . ALA A 1 84 ? 7.303 -5.257 -13.849 1.00 92.75 84 ALA A O 1
ATOM 656 N N . LYS A 1 85 ? 5.302 -6.001 -13.154 1.00 91.06 85 LYS A N 1
ATOM 657 C CA . LYS A 1 85 ? 4.566 -4.789 -13.562 1.00 91.06 85 LYS A CA 1
ATOM 658 C C . LYS A 1 85 ? 4.932 -3.587 -12.691 1.00 91.06 85 LYS A C 1
ATOM 660 O O . LYS A 1 85 ? 5.064 -2.481 -13.217 1.00 91.06 85 LYS A O 1
ATOM 665 N N . ALA A 1 86 ? 5.114 -3.787 -11.386 1.00 89.25 86 ALA A N 1
ATOM 666 C CA . ALA A 1 86 ? 5.565 -2.738 -10.477 1.00 89.25 86 ALA A CA 1
ATOM 667 C C . ALA A 1 86 ? 6.991 -2.263 -10.819 1.00 89.25 86 ALA A C 1
ATOM 669 O O . ALA A 1 86 ? 7.232 -1.056 -10.874 1.00 89.25 86 ALA A O 1
ATOM 670 N N . GLU A 1 87 ? 7.910 -3.179 -11.135 1.00 87.88 87 GLU A N 1
ATOM 671 C CA . GLU A 1 87 ? 9.274 -2.843 -11.569 1.00 87.88 87 GLU A CA 1
ATOM 672 C C . GLU A 1 87 ? 9.289 -2.095 -12.911 1.00 87.88 87 GLU A C 1
ATOM 674 O O . GLU A 1 87 ? 9.996 -1.097 -13.069 1.00 87.88 87 GLU A O 1
ATOM 679 N N . ASP A 1 88 ? 8.464 -2.513 -13.873 1.00 87.69 88 ASP A N 1
ATOM 680 C CA . ASP A 1 88 ? 8.291 -1.778 -15.127 1.00 87.69 88 ASP A CA 1
ATOM 681 C C . ASP A 1 88 ? 7.722 -0.371 -14.879 1.00 87.69 88 ASP A C 1
ATOM 683 O O . ASP A 1 88 ? 8.254 0.603 -15.412 1.00 87.69 88 ASP A O 1
ATOM 687 N N . ALA A 1 89 ? 6.718 -0.233 -14.007 1.00 84.44 89 ALA A N 1
ATOM 688 C CA . ALA A 1 89 ? 6.150 1.059 -13.628 1.00 84.44 89 ALA A CA 1
ATOM 689 C C . ALA A 1 89 ? 7.186 2.002 -12.992 1.00 84.44 89 ALA A C 1
ATOM 691 O O . ALA A 1 89 ? 7.197 3.198 -13.301 1.00 84.44 89 ALA A O 1
ATOM 692 N N . MET A 1 90 ? 8.092 1.483 -12.154 1.00 79.25 90 MET A N 1
ATOM 693 C CA . MET A 1 90 ? 9.189 2.265 -11.563 1.00 79.25 90 MET A CA 1
ATOM 694 C C . MET A 1 90 ? 10.111 2.882 -12.624 1.00 79.25 90 MET A C 1
ATOM 696 O O . MET A 1 90 ? 10.632 3.982 -12.421 1.00 79.25 90 MET A O 1
ATOM 700 N N . ASN A 1 91 ? 10.265 2.230 -13.779 1.00 77.75 91 ASN A N 1
ATOM 701 C CA . ASN A 1 91 ? 11.094 2.721 -14.879 1.00 77.75 91 ASN A CA 1
ATOM 702 C C . ASN A 1 91 ? 10.409 3.808 -15.736 1.00 77.75 91 ASN A C 1
ATOM 704 O O . ASN A 1 91 ? 11.077 4.463 -16.538 1.00 77.75 91 ASN A O 1
ATOM 708 N N . MET A 1 92 ? 9.107 4.073 -15.561 1.00 75.25 92 MET A N 1
ATOM 709 C CA . MET A 1 92 ? 8.314 5.004 -16.392 1.00 75.25 92 MET A CA 1
ATOM 710 C C . MET A 1 92 ? 8.396 6.491 -15.953 1.00 75.25 92 MET A C 1
ATOM 712 O O . MET A 1 92 ? 7.416 7.237 -16.039 1.00 75.25 92 MET A O 1
ATOM 716 N N . THR A 1 93 ? 9.569 6.935 -15.479 1.00 66.62 93 THR A N 1
ATOM 717 C CA . THR A 1 93 ? 9.904 8.344 -15.148 1.00 66.62 93 THR A CA 1
ATOM 718 C C . THR A 1 93 ? 8.920 9.076 -14.227 1.00 66.62 93 THR A C 1
ATOM 720 O O . THR A 1 93 ? 8.598 10.237 -14.457 1.00 66.62 93 THR A O 1
ATOM 723 N N . CYS A 1 94 ? 8.470 8.436 -13.141 1.00 65.81 94 CYS A N 1
ATOM 724 C CA . CYS A 1 94 ? 7.716 9.091 -12.052 1.00 65.81 94 CYS A CA 1
ATOM 725 C C . CYS A 1 94 ? 6.500 9.903 -12.523 1.00 65.81 94 CYS A C 1
ATOM 727 O O . CYS A 1 94 ? 6.087 10.876 -11.895 1.00 65.81 94 CYS A O 1
ATOM 729 N N . THR A 1 95 ? 5.955 9.515 -13.671 1.00 65.19 95 THR A N 1
ATOM 730 C CA . THR A 1 95 ? 4.756 10.091 -14.253 1.00 65.19 95 THR A CA 1
ATOM 731 C C . THR A 1 95 ? 3.567 9.197 -13.926 1.00 65.19 95 THR A C 1
ATOM 733 O O . THR A 1 95 ? 3.710 8.036 -13.544 1.00 65.19 95 THR A O 1
ATOM 736 N N . GLN A 1 96 ? 2.358 9.700 -14.164 1.00 70.12 96 GLN A N 1
ATOM 737 C CA . GLN A 1 96 ? 1.142 8.889 -14.070 1.00 70.12 96 GLN A CA 1
ATOM 738 C C . GLN A 1 96 ? 1.032 7.838 -15.198 1.00 70.12 96 GLN A C 1
ATOM 740 O O . GLN A 1 96 ? -0.010 7.199 -15.321 1.00 70.12 96 GLN A O 1
ATOM 745 N N . ALA A 1 97 ? 2.069 7.638 -16.024 1.00 71.75 97 ALA A N 1
ATOM 746 C CA . ALA A 1 97 ? 2.048 6.695 -17.141 1.00 71.75 97 ALA A CA 1
ATOM 747 C C . ALA A 1 97 ? 1.819 5.244 -16.691 1.00 71.75 97 ALA A C 1
ATOM 749 O O . ALA A 1 97 ? 1.120 4.506 -17.385 1.00 71.75 97 ALA A O 1
ATOM 750 N N . ALA A 1 98 ? 2.307 4.866 -15.504 1.00 80.00 98 ALA A N 1
ATOM 751 C CA . ALA A 1 98 ? 1.995 3.574 -14.892 1.00 80.00 98 ALA A CA 1
ATOM 752 C C . ALA A 1 98 ? 0.481 3.386 -14.693 1.00 80.00 98 ALA A C 1
ATOM 754 O O . ALA A 1 98 ? -0.044 2.331 -15.035 1.00 80.00 98 ALA A O 1
ATOM 755 N N . ARG A 1 99 ? -0.234 4.444 -14.267 1.00 80.94 99 ARG A N 1
ATOM 756 C CA . ARG A 1 99 ? -1.698 4.416 -14.106 1.00 80.94 99 ARG A CA 1
ATOM 757 C C . ARG A 1 99 ? -2.449 4.243 -15.420 1.00 80.94 99 ARG A C 1
ATOM 759 O O . ARG A 1 99 ? -3.548 3.708 -15.428 1.00 80.94 99 ARG A O 1
ATOM 766 N N . GLY A 1 100 ? -1.873 4.703 -16.529 1.00 85.12 100 GLY A N 1
ATOM 767 C CA . GLY A 1 100 ? -2.429 4.456 -17.858 1.00 85.12 100 GLY A CA 1
ATOM 768 C C . GLY A 1 100 ? -2.187 3.018 -18.317 1.00 85.12 100 GLY A C 1
ATOM 769 O O . GLY A 1 100 ? -3.121 2.333 -18.726 1.00 85.12 100 GLY A O 1
ATOM 770 N N . LYS A 1 101 ? -0.933 2.555 -18.227 1.00 88.38 101 LYS A N 1
ATOM 771 C CA . LYS A 1 101 ? -0.508 1.233 -18.716 1.00 88.38 101 LYS A CA 1
ATOM 772 C C . LYS A 1 101 ? -1.127 0.081 -17.922 1.00 88.38 101 LYS A C 1
ATOM 774 O O . LYS A 1 101 ? -1.530 -0.909 -18.523 1.00 88.38 101 LYS A O 1
ATOM 779 N N . TYR A 1 102 ? -1.225 0.223 -16.603 1.00 88.56 102 TYR A N 1
ATOM 780 C CA . TYR A 1 102 ? -1.710 -0.807 -15.683 1.00 88.56 102 TYR A CA 1
ATOM 781 C C . TYR A 1 102 ? -3.050 -0.439 -15.033 1.00 88.56 102 TYR A C 1
ATOM 783 O O . TYR A 1 102 ? -3.320 -0.846 -13.912 1.00 88.56 102 TYR A O 1
ATOM 791 N N . SER A 1 103 ? -3.907 0.290 -15.753 1.00 87.38 103 SER A N 1
ATOM 792 C CA . SER A 1 103 ? -5.172 0.861 -15.249 1.00 87.38 103 SER A CA 1
ATOM 793 C C . SER A 1 103 ? -6.164 -0.119 -14.603 1.00 87.38 103 SER A C 1
ATOM 795 O O . SER A 1 103 ? -7.062 0.322 -13.893 1.00 87.38 103 SER A O 1
ATOM 797 N N . THR A 1 104 ? -6.021 -1.425 -14.836 1.00 88.31 104 THR A N 1
ATOM 798 C CA . THR A 1 104 ? -6.859 -2.479 -14.239 1.00 88.31 104 THR A CA 1
ATOM 799 C C . THR A 1 104 ? -6.374 -2.956 -12.870 1.00 88.31 104 THR A C 1
ATOM 801 O O . THR A 1 104 ? -7.036 -3.788 -12.263 1.00 88.31 104 THR A O 1
ATOM 804 N N . TYR A 1 105 ? -5.214 -2.494 -12.399 1.00 85.62 105 TYR A N 1
ATOM 805 C CA . TYR A 1 105 ? -4.622 -2.912 -11.128 1.00 85.62 105 TYR A CA 1
ATOM 806 C C . TYR A 1 105 ? -4.659 -1.772 -10.107 1.00 85.62 105 TYR A C 1
ATOM 808 O O . TYR A 1 105 ? -4.540 -0.599 -10.465 1.00 85.62 105 TYR A O 1
ATOM 816 N N . GLY A 1 106 ? -4.754 -2.121 -8.821 1.00 81.44 106 GLY A N 1
ATOM 817 C CA . GLY A 1 106 ? -4.577 -1.168 -7.725 1.00 81.44 106 GLY A CA 1
ATOM 818 C C . GLY A 1 106 ? -3.193 -0.515 -7.774 1.00 81.44 106 GLY A C 1
ATOM 819 O O . GLY A 1 106 ? -2.198 -1.144 -8.150 1.00 81.44 106 GLY A O 1
ATOM 820 N N . HIS A 1 107 ? -3.110 0.774 -7.439 1.00 82.00 107 HIS A N 1
ATOM 821 C CA . HIS A 1 107 ? -1.877 1.554 -7.569 1.00 82.00 107 HIS A CA 1
ATOM 822 C C . HIS A 1 107 ? -1.552 2.331 -6.310 1.00 82.00 107 HIS A C 1
ATOM 824 O O . HIS A 1 107 ? -2.307 3.213 -5.901 1.00 82.00 107 HIS A O 1
ATOM 830 N N . ALA A 1 108 ? -0.357 2.100 -5.771 1.00 83.25 108 ALA A N 1
ATOM 831 C CA . ALA A 1 108 ? 0.182 2.980 -4.756 1.00 83.25 108 ALA A CA 1
ATOM 832 C C . ALA A 1 108 ? 0.495 4.364 -5.349 1.00 83.25 108 ALA A C 1
ATOM 834 O O . ALA A 1 108 ? 1.088 4.520 -6.423 1.00 83.25 108 ALA A O 1
ATOM 835 N N . ARG A 1 109 ? 0.129 5.407 -4.616 1.00 78.12 109 ARG A N 1
ATOM 836 C CA . ARG A 1 109 ? 0.624 6.760 -4.802 1.00 78.12 109 ARG A CA 1
ATOM 837 C C . ARG A 1 109 ? 2.008 6.855 -4.165 1.00 78.12 109 ARG A C 1
ATOM 839 O O . ARG A 1 109 ? 2.148 7.035 -2.955 1.00 78.12 109 ARG A O 1
ATOM 846 N N . GLY A 1 110 ? 3.033 6.735 -5.004 1.00 72.31 110 GLY A N 1
ATOM 847 C CA . GLY A 1 110 ? 4.420 6.909 -4.589 1.00 72.31 110 GLY A CA 1
ATOM 848 C C . GLY A 1 110 ? 4.690 8.299 -4.001 1.00 72.31 110 GLY A C 1
ATOM 849 O O . GLY A 1 110 ? 4.031 9.291 -4.328 1.00 72.31 110 GLY A O 1
ATOM 850 N N . LEU A 1 111 ? 5.699 8.383 -3.138 1.00 70.19 111 LEU A N 1
ATOM 851 C CA . LEU A 1 111 ? 6.210 9.660 -2.655 1.00 70.19 111 LEU A CA 1
ATOM 852 C C . LEU A 1 111 ? 7.041 10.302 -3.770 1.00 70.19 111 LEU A C 1
ATOM 854 O O . LEU A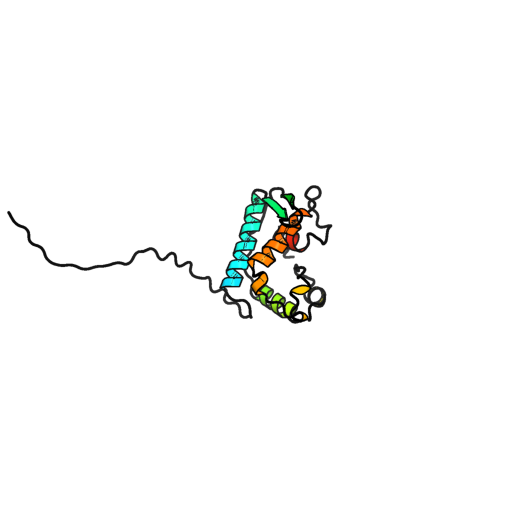 1 111 ? 8.064 9.753 -4.171 1.00 70.19 111 LEU A O 1
ATOM 858 N N . TRP A 1 112 ? 6.631 11.477 -4.257 1.00 67.31 112 TRP A N 1
ATOM 859 C CA . TRP A 1 112 ? 7.311 12.169 -5.364 1.00 67.31 112 TRP A CA 1
ATOM 860 C C . TRP A 1 112 ? 8.819 12.350 -5.137 1.00 67.31 112 TRP A C 1
ATOM 862 O O . TRP A 1 112 ? 9.591 12.272 -6.083 1.00 67.31 112 TRP A O 1
ATOM 872 N N . HIS A 1 113 ? 9.262 12.537 -3.891 1.00 65.94 113 HIS A N 1
ATOM 873 C CA . HIS A 1 113 ? 10.682 12.678 -3.553 1.00 65.94 113 HIS A CA 1
ATOM 874 C C . HIS A 1 113 ? 11.473 11.355 -3.545 1.00 65.94 113 HIS A C 1
ATOM 876 O O . HIS A 1 113 ? 12.699 11.400 -3.513 1.00 65.94 113 HIS A O 1
ATOM 882 N N . LEU A 1 114 ? 10.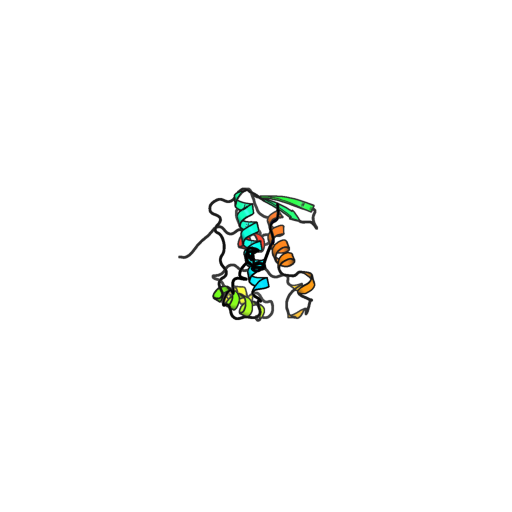805 10.195 -3.573 1.00 68.19 114 LEU A N 1
ATOM 883 C CA . LEU A 1 114 ? 11.429 8.874 -3.755 1.00 68.19 114 LEU A CA 1
ATOM 884 C C . LEU A 1 114 ? 11.580 8.491 -5.231 1.00 68.19 114 LEU A C 1
ATOM 886 O O . LEU A 1 114 ? 12.091 7.422 -5.551 1.00 68.19 114 LEU A O 1
ATOM 890 N N . CYS A 1 115 ? 11.140 9.358 -6.140 1.00 71.44 115 CYS A N 1
ATOM 891 C CA . CYS A 1 115 ? 11.364 9.173 -7.561 1.00 71.44 115 CYS A CA 1
ATOM 892 C C . CYS A 1 115 ? 12.867 9.069 -7.874 1.00 71.44 115 CYS A C 1
ATOM 894 O O . CYS A 1 115 ? 13.666 9.887 -7.405 1.00 71.44 115 CYS A O 1
ATOM 896 N N . ILE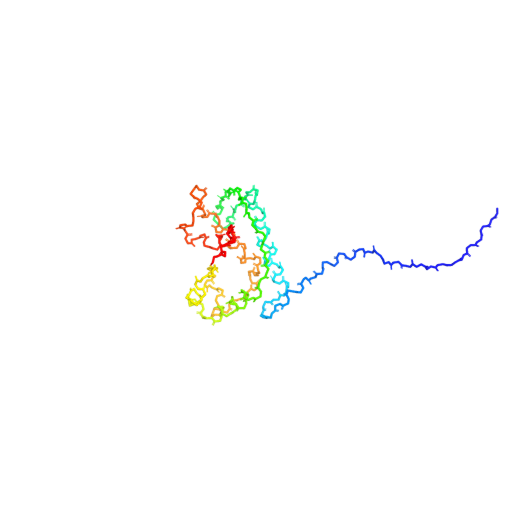 A 1 116 ? 13.232 8.107 -8.732 1.00 67.12 116 ILE A N 1
ATOM 897 C CA . ILE A 1 116 ? 14.616 7.842 -9.166 1.00 67.12 116 ILE A CA 1
ATOM 898 C C . ILE A 1 116 ? 15.326 9.096 -9.697 1.00 67.12 116 ILE A C 1
ATOM 900 O O . ILE A 1 116 ? 16.534 9.246 -9.534 1.00 67.12 116 ILE A O 1
ATOM 904 N N . THR A 1 117 ? 14.576 10.047 -10.264 1.00 69.56 117 THR A N 1
ATOM 905 C CA . THR A 1 117 ? 15.100 11.321 -10.775 1.00 69.56 117 THR A CA 1
ATOM 906 C C . THR A 1 117 ? 15.682 12.221 -9.676 1.00 69.56 117 THR A C 1
ATOM 908 O O . THR A 1 117 ? 16.560 13.027 -9.971 1.00 69.56 117 THR A O 1
ATOM 911 N N . TYR A 1 118 ? 15.249 12.091 -8.415 1.00 69.62 118 TYR A N 1
ATOM 912 C CA . TYR A 1 118 ? 15.759 12.894 -7.290 1.00 69.62 118 TYR A CA 1
ATOM 913 C C . TYR A 1 118 ? 16.904 12.226 -6.511 1.00 69.62 118 TYR A C 1
ATOM 915 O O . TYR A 1 118 ? 17.449 12.856 -5.603 1.00 69.62 118 TYR A O 1
ATOM 923 N N . ASN A 1 119 ? 17.281 10.987 -6.864 1.00 65.06 119 ASN A N 1
ATOM 924 C CA . ASN A 1 119 ? 18.430 10.246 -6.322 1.00 65.06 119 ASN A CA 1
ATOM 925 C C . ASN A 1 119 ? 18.530 10.265 -4.778 1.00 65.06 119 ASN A C 1
ATOM 927 O O . ASN A 1 119 ? 19.607 10.471 -4.213 1.00 65.06 119 ASN A O 1
ATOM 931 N N . LYS A 1 120 ? 17.393 10.118 -4.082 1.00 66.44 120 LYS A N 1
ATOM 932 C CA . LYS A 1 120 ? 17.353 10.020 -2.615 1.00 66.44 120 LYS A CA 1
ATOM 933 C C . LYS A 1 120 ? 17.673 8.590 -2.167 1.00 66.44 120 LYS A C 1
ATOM 935 O O . LYS A 1 120 ? 17.225 7.656 -2.830 1.00 66.44 120 LYS A O 1
ATOM 940 N N . PRO A 1 121 ? 18.412 8.409 -1.058 1.00 65.44 121 PRO A N 1
ATOM 941 C CA . PRO A 1 121 ? 18.699 7.081 -0.537 1.00 65.44 121 PRO A CA 1
ATOM 942 C C . PRO A 1 121 ? 17.396 6.413 -0.086 1.00 65.44 121 PRO A C 1
ATOM 944 O O . PRO A 1 121 ? 16.699 6.907 0.802 1.00 65.44 121 PRO A O 1
ATOM 947 N N . VAL A 1 122 ? 17.065 5.283 -0.708 1.00 65.44 122 VAL A N 1
ATOM 948 C CA . VAL A 1 122 ? 15.909 4.442 -0.347 1.00 65.44 122 VAL A CA 1
ATOM 949 C C . VAL A 1 122 ? 16.051 3.922 1.092 1.00 65.44 122 VAL A C 1
ATOM 951 O O . VAL A 1 122 ? 15.061 3.669 1.780 1.00 65.44 122 VAL A O 1
ATOM 954 N N . GLU A 1 123 ? 17.290 3.846 1.577 1.00 67.06 123 GLU A N 1
ATOM 955 C CA . GLU A 1 123 ? 17.679 3.420 2.918 1.00 67.06 123 GLU A CA 1
ATOM 956 C C . GLU A 1 123 ? 17.125 4.323 4.031 1.00 67.06 123 GLU A C 1
ATOM 958 O O . GLU A 1 123 ? 17.012 3.867 5.165 1.00 67.06 123 GLU A O 1
ATOM 963 N N . GLU A 1 124 ? 16.757 5.577 3.733 1.00 71.12 124 GLU A N 1
ATOM 964 C CA . GLU A 1 124 ? 16.157 6.494 4.717 1.00 71.12 124 GLU A CA 1
ATOM 965 C C . GLU A 1 124 ? 14.792 5.990 5.219 1.00 71.12 124 GLU A C 1
ATOM 967 O O . GLU A 1 124 ? 14.438 6.213 6.376 1.00 71.12 124 GLU A O 1
ATOM 972 N N . TYR A 1 125 ? 14.039 5.287 4.367 1.00 77.31 125 TYR A N 1
ATOM 973 C CA . TYR A 1 125 ? 12.683 4.821 4.674 1.00 77.31 125 TYR A CA 1
ATOM 974 C C . TYR A 1 125 ? 12.627 3.300 4.836 1.00 77.31 125 TYR A C 1
ATOM 976 O O . TYR A 1 125 ? 11.964 2.798 5.746 1.00 77.31 125 TYR A O 1
ATOM 984 N N . GLY A 1 126 ? 13.317 2.560 3.960 1.00 85.50 126 GLY A N 1
ATOM 985 C CA . GLY A 1 126 ? 13.174 1.108 3.856 1.00 85.50 126 GLY A CA 1
ATOM 986 C C . GLY A 1 126 ? 11.738 0.665 3.531 1.00 85.50 126 GLY A C 1
ATOM 987 O O . GLY A 1 126 ? 10.820 1.478 3.411 1.00 85.50 126 GLY A O 1
ATOM 988 N N . VAL A 1 127 ? 11.530 -0.649 3.408 1.00 88.62 127 VAL A N 1
ATOM 989 C CA . VAL A 1 127 ? 10.201 -1.241 3.160 1.00 88.62 127 VAL A CA 1
ATOM 990 C C . VAL A 1 127 ? 9.213 -0.827 4.251 1.00 88.62 127 VAL A C 1
ATOM 992 O O . VAL A 1 127 ? 8.165 -0.249 3.965 1.00 88.62 127 VAL A O 1
ATOM 995 N N . LYS A 1 128 ? 9.577 -1.059 5.518 1.00 90.31 128 LYS A N 1
ATOM 996 C CA . LYS A 1 128 ? 8.719 -0.762 6.668 1.00 90.31 128 LYS A CA 1
ATOM 997 C C . LYS A 1 128 ? 8.294 0.703 6.734 1.00 90.31 128 LYS A C 1
ATOM 999 O O . LYS A 1 128 ? 7.117 0.967 6.941 1.00 90.31 128 LYS A O 1
ATOM 1004 N N . GLY A 1 129 ? 9.207 1.653 6.524 1.00 89.06 129 GLY A N 1
ATOM 1005 C CA . GLY A 1 129 ? 8.867 3.075 6.587 1.00 89.06 129 GLY A CA 1
ATOM 1006 C C . GLY A 1 129 ? 7.913 3.509 5.473 1.00 89.06 129 GLY A C 1
ATOM 1007 O O . GLY A 1 129 ? 7.028 4.326 5.718 1.00 89.06 129 GLY A O 1
ATOM 1008 N N . VAL A 1 130 ? 8.036 2.942 4.267 1.00 89.44 130 VAL A N 1
ATOM 1009 C CA . VAL A 1 130 ? 7.088 3.204 3.169 1.00 89.44 130 VAL A CA 1
ATOM 1010 C C . VAL A 1 130 ? 5.701 2.651 3.502 1.00 89.44 130 VAL A C 1
ATOM 1012 O O . VAL A 1 130 ? 4.718 3.384 3.402 1.00 89.44 130 VAL A O 1
ATOM 1015 N N . LEU A 1 131 ? 5.613 1.400 3.961 1.00 92.44 131 LEU A N 1
ATOM 1016 C CA . LEU A 1 131 ? 4.328 0.780 4.306 1.00 92.44 131 LEU A CA 1
ATOM 1017 C C . LEU A 1 131 ? 3.670 1.430 5.528 1.00 92.44 131 LEU A C 1
ATOM 1019 O O . LEU A 1 131 ? 2.453 1.594 5.553 1.00 92.44 131 LEU A O 1
ATOM 1023 N N . GLU A 1 132 ? 4.454 1.891 6.504 1.00 92.31 132 GLU A N 1
ATOM 1024 C CA . GLU A 1 132 ? 3.945 2.706 7.609 1.00 92.31 132 GLU A CA 1
ATOM 1025 C C . GLU A 1 132 ? 3.351 4.023 7.102 1.00 92.31 132 GLU A C 1
ATOM 1027 O O . GLU A 1 132 ? 2.301 4.442 7.587 1.00 92.31 132 GLU A O 1
ATOM 1032 N N . LYS A 1 133 ? 3.969 4.671 6.102 1.00 90.56 133 LYS A N 1
ATOM 1033 C CA . LYS A 1 133 ? 3.407 5.884 5.488 1.00 90.56 133 LYS A CA 1
ATOM 1034 C C . LYS A 1 133 ? 2.077 5.622 4.794 1.00 90.56 133 LYS A C 1
ATOM 1036 O O . LYS A 1 133 ? 1.182 6.449 4.920 1.00 90.56 133 LYS A O 1
ATOM 1041 N N . TRP A 1 134 ? 1.935 4.487 4.117 1.00 93.06 134 TRP A N 1
ATOM 1042 C CA . TRP A 1 134 ? 0.659 4.082 3.526 1.00 93.06 134 TRP A CA 1
ATOM 1043 C C . TRP A 1 134 ? -0.387 3.789 4.598 1.00 93.06 134 TRP A C 1
ATOM 1045 O O . TRP A 1 134 ? -1.517 4.246 4.494 1.00 93.06 134 TRP A O 1
ATOM 1055 N N . TRP A 1 135 ? -0.006 3.095 5.669 1.00 94.94 135 TRP A N 1
ATOM 1056 C CA . TRP A 1 135 ? -0.913 2.760 6.762 1.00 94.94 135 TRP A CA 1
ATOM 1057 C C . TRP A 1 135 ? -1.452 3.994 7.498 1.00 94.94 135 TRP A C 1
ATOM 1059 O O . TRP A 1 135 ? -2.652 4.073 7.771 1.00 94.94 135 TRP A O 1
ATOM 1069 N N . ILE A 1 136 ? -0.601 4.987 7.796 1.00 94.31 136 ILE A N 1
ATOM 1070 C CA . ILE A 1 136 ? -1.039 6.188 8.531 1.00 94.31 136 ILE A CA 1
ATOM 1071 C C . ILE A 1 136 ? -2.053 7.034 7.762 1.00 94.31 136 ILE A C 1
ATOM 1073 O O . ILE A 1 136 ? -2.773 7.808 8.387 1.00 94.31 136 ILE A O 1
ATOM 1077 N N . GLU A 1 137 ? -2.167 6.882 6.440 1.00 93.62 137 GLU A N 1
ATOM 1078 C CA . GLU A 1 137 ? -3.213 7.544 5.654 1.00 93.62 137 GLU A CA 1
ATOM 1079 C C . GLU A 1 137 ? -4.629 7.171 6.130 1.00 93.62 137 GLU A C 1
ATOM 1081 O O . GLU A 1 137 ? -5.556 7.971 5.988 1.00 93.62 137 GLU A O 1
ATOM 1086 N N . GLY A 1 138 ? -4.782 6.025 6.809 1.00 93.75 138 GLY A N 1
ATOM 1087 C CA . GLY A 1 138 ? -6.026 5.596 7.449 1.00 93.75 138 GLY A CA 1
ATOM 1088 C C . GLY A 1 138 ? -6.588 6.586 8.475 1.00 93.75 138 GLY A C 1
ATOM 1089 O O . GLY A 1 138 ? -7.782 6.537 8.764 1.00 93.75 138 GLY A O 1
ATOM 1090 N N . VAL A 1 139 ? -5.798 7.554 8.970 1.00 94.06 139 VAL A N 1
ATOM 1091 C CA . VAL A 1 139 ? -6.341 8.668 9.779 1.00 94.06 139 VAL A CA 1
ATOM 1092 C C . VAL A 1 139 ? -7.319 9.563 9.012 1.00 94.06 139 VAL A C 1
ATOM 1094 O O . VAL A 1 139 ? -8.042 10.342 9.627 1.00 94.06 139 VAL A O 1
ATOM 1097 N N . SER A 1 140 ? -7.312 9.487 7.680 1.00 91.19 140 SER A N 1
ATOM 1098 C CA . SER A 1 140 ? -8.176 10.264 6.787 1.00 91.19 140 SER A CA 1
ATOM 1099 C C . SER A 1 140 ? -9.310 9.433 6.179 1.00 91.19 140 SER A C 1
ATOM 1101 O O . SER A 1 140 ? -10.041 9.957 5.340 1.00 91.19 140 SER A O 1
ATOM 1103 N N . PHE A 1 141 ? -9.439 8.157 6.559 1.00 90.94 141 PHE A N 1
ATOM 1104 C CA . PHE A 1 141 ? -10.468 7.259 6.040 1.00 90.94 141 PHE A CA 1
ATOM 1105 C C . PHE A 1 141 ? -11.845 7.581 6.636 1.00 90.94 141 PHE A C 1
ATOM 1107 O O . PHE A 1 141 ? -11.984 7.722 7.856 1.00 90.94 141 PHE A O 1
ATOM 1114 N N . ASP A 1 142 ? -12.873 7.663 5.787 1.00 88.25 142 ASP A N 1
ATOM 1115 C CA . ASP A 1 142 ? -14.255 7.852 6.230 1.00 88.25 142 ASP A CA 1
ATOM 1116 C C . ASP A 1 142 ? -14.799 6.559 6.855 1.00 88.25 142 ASP A C 1
ATOM 1118 O O . ASP A 1 142 ? -15.230 5.632 6.172 1.00 88.25 142 ASP A O 1
ATOM 1122 N N . ILE A 1 143 ? -14.801 6.497 8.187 1.00 88.19 143 ILE A N 1
ATOM 1123 C CA . ILE A 1 143 ? -15.301 5.336 8.936 1.00 88.19 143 ILE A CA 1
ATOM 1124 C C . ILE A 1 143 ? -16.832 5.242 8.995 1.00 88.19 143 ILE A C 1
ATOM 1126 O O . ILE A 1 143 ? -17.345 4.212 9.443 1.00 88.19 143 ILE A O 1
ATOM 1130 N N . ILE A 1 144 ? -17.549 6.303 8.608 1.00 85.06 144 ILE A N 1
ATOM 1131 C CA . ILE A 1 144 ? -19.011 6.364 8.673 1.00 85.06 144 ILE A CA 1
ATOM 1132 C C . ILE A 1 144 ? -19.585 5.688 7.435 1.00 85.06 144 ILE A C 1
ATOM 1134 O O . ILE A 1 144 ? -20.250 4.660 7.555 1.00 85.06 144 ILE A O 1
ATOM 1138 N N . GLU A 1 145 ? -19.259 6.216 6.257 1.00 83.25 145 GLU A N 1
ATOM 1139 C CA . GLU A 1 145 ? -19.740 5.673 4.983 1.00 83.25 145 GLU A CA 1
ATOM 1140 C C . GLU A 1 145 ? -18.860 4.524 4.471 1.00 83.25 145 GLU A C 1
ATOM 1142 O O . GLU A 1 145 ? -19.287 3.757 3.610 1.00 83.25 145 GLU A O 1
ATOM 1147 N N . ARG A 1 146 ? -17.634 4.376 5.003 1.00 81.38 146 ARG A N 1
ATOM 1148 C CA . ARG A 1 146 ? -16.652 3.344 4.604 1.00 81.38 146 ARG A CA 1
ATOM 1149 C C . ARG A 1 146 ? -16.356 3.344 3.107 1.00 81.38 146 ARG A C 1
ATOM 1151 O O . ARG A 1 146 ? -16.083 2.301 2.517 1.00 81.38 146 ARG A O 1
ATOM 1158 N N . ARG A 1 147 ? -16.422 4.524 2.498 1.00 76.19 147 ARG A N 1
ATOM 1159 C CA . ARG A 1 147 ? -16.197 4.742 1.073 1.00 76.19 147 ARG A CA 1
ATOM 1160 C C . ARG A 1 147 ? -14.828 5.360 0.843 1.00 76.19 147 ARG A C 1
ATOM 1162 O O . ARG A 1 147 ? -14.357 6.171 1.636 1.00 76.19 147 ARG A O 1
ATOM 1169 N N . PHE A 1 148 ? -14.224 5.028 -0.290 1.00 79.50 148 PHE A N 1
ATOM 1170 C CA . PHE A 1 148 ? -13.099 5.796 -0.796 1.00 79.50 148 PHE A CA 1
ATOM 1171 C C . PHE A 1 148 ? -13.619 7.034 -1.533 1.00 79.50 148 PHE A C 1
ATOM 1173 O O . PHE A 1 148 ? -14.122 6.950 -2.652 1.00 79.50 148 PHE A O 1
ATOM 1180 N N . ASP A 1 149 ? -13.535 8.192 -0.889 1.00 77.19 149 ASP A N 1
ATOM 1181 C CA . ASP A 1 149 ? -13.850 9.499 -1.479 1.00 77.19 149 ASP A CA 1
ATOM 1182 C C . ASP A 1 149 ? -12.706 10.515 -1.328 1.00 77.19 149 ASP A C 1
ATOM 1184 O O . ASP A 1 149 ? -12.772 11.628 -1.855 1.00 77.19 149 ASP A O 1
ATOM 1188 N N . ASN A 1 150 ? -11.630 10.111 -0.652 1.00 80.19 150 ASN A N 1
ATOM 1189 C CA . ASN A 1 150 ? -10.510 10.960 -0.305 1.00 80.19 150 ASN A CA 1
ATOM 1190 C C . ASN A 1 150 ? -9.193 10.371 -0.812 1.00 80.19 150 ASN A C 1
ATOM 1192 O O . ASN A 1 150 ? -8.683 9.392 -0.270 1.00 80.19 150 ASN A O 1
ATOM 1196 N N . TYR A 1 151 ? -8.579 11.037 -1.790 1.00 80.75 151 TYR A N 1
ATOM 1197 C CA . TYR A 1 151 ? -7.286 10.627 -2.346 1.00 80.75 151 TYR A CA 1
ATOM 1198 C C . TYR A 1 151 ? -6.145 10.605 -1.311 1.00 80.75 151 TYR A C 1
ATOM 1200 O O . TYR A 1 151 ? -5.113 9.988 -1.557 1.00 80.75 151 TYR A O 1
ATOM 1208 N N . HIS A 1 152 ? -6.301 11.268 -0.159 1.00 83.62 152 HIS A N 1
ATOM 1209 C CA . HIS A 1 152 ? -5.341 11.196 0.943 1.00 83.62 152 HIS A CA 1
ATOM 1210 C C . HIS A 1 152 ? -5.309 9.835 1.648 1.00 83.62 152 HIS A C 1
ATOM 1212 O O . HIS A 1 152 ? -4.409 9.633 2.454 1.00 83.62 152 HIS A O 1
ATOM 1218 N N . ALA A 1 153 ? -6.277 8.954 1.375 1.00 88.88 153 ALA A N 1
ATOM 1219 C CA . ALA A 1 153 ? -6.359 7.591 1.895 1.00 88.88 153 ALA A CA 1
ATOM 1220 C C . ALA A 1 153 ? -6.089 6.514 0.826 1.00 88.88 153 ALA A C 1
ATOM 1222 O O . ALA A 1 153 ? -6.351 5.341 1.074 1.00 88.88 153 ALA A O 1
ATOM 1223 N N . GLU A 1 154 ? -5.612 6.894 -0.367 1.00 88.75 154 GLU A N 1
ATOM 1224 C CA . GLU A 1 154 ? -5.481 5.993 -1.525 1.00 88.75 154 GLU A CA 1
ATOM 1225 C C . GLU A 1 154 ? -4.598 4.777 -1.219 1.00 88.75 154 GLU A C 1
ATOM 1227 O O . GLU A 1 154 ? -5.000 3.647 -1.485 1.00 88.75 154 GLU A O 1
ATOM 1232 N N . ASN A 1 155 ? -3.428 4.975 -0.603 1.00 91.56 155 ASN A N 1
ATOM 1233 C CA . ASN A 1 155 ? -2.547 3.852 -0.292 1.00 91.56 155 ASN A CA 1
ATOM 1234 C C . ASN A 1 155 ? -3.122 2.983 0.826 1.00 91.56 155 ASN A C 1
ATOM 1236 O O . ASN A 1 155 ? -3.063 1.758 0.745 1.00 91.56 155 ASN A O 1
ATOM 1240 N N . PHE A 1 156 ? -3.700 3.611 1.854 1.00 93.38 156 PHE A N 1
ATOM 1241 C CA . PHE A 1 156 ? -4.361 2.888 2.940 1.00 93.38 156 PHE A CA 1
ATOM 1242 C C . PHE A 1 156 ? -5.498 1.993 2.427 1.00 93.38 156 PHE A C 1
ATOM 1244 O O . PHE A 1 156 ? -5.619 0.845 2.861 1.00 93.38 156 PHE A O 1
ATOM 1251 N N . VAL A 1 157 ? -6.322 2.489 1.498 1.00 91.31 157 VAL A N 1
ATOM 1252 C CA . VAL A 1 157 ? -7.424 1.708 0.919 1.00 91.31 157 VAL A CA 1
ATOM 1253 C C . VAL A 1 157 ? -6.891 0.504 0.151 1.00 91.31 157 VAL A C 1
ATOM 1255 O O . VAL A 1 157 ? -7.360 -0.597 0.408 1.00 91.31 157 VAL A O 1
ATOM 1258 N N . ASN A 1 158 ? -5.847 0.664 -0.667 1.00 91.25 158 ASN A N 1
ATOM 1259 C CA . ASN A 1 158 ? -5.235 -0.472 -1.370 1.00 91.25 158 ASN A CA 1
ATOM 1260 C C . ASN A 1 158 ? -4.675 -1.535 -0.401 1.00 91.25 158 ASN A C 1
ATOM 1262 O O . ASN A 1 158 ? -4.797 -2.730 -0.646 1.00 91.25 158 ASN A O 1
ATOM 1266 N N . VAL A 1 159 ? -4.084 -1.126 0.730 1.00 92.50 159 VAL A N 1
ATOM 1267 C CA . VAL A 1 159 ? -3.605 -2.068 1.765 1.00 92.50 159 VAL A CA 1
ATOM 1268 C C . VAL A 1 159 ? -4.770 -2.820 2.426 1.00 92.50 159 VAL A C 1
ATOM 1270 O O . VAL A 1 159 ? -4.646 -4.000 2.769 1.00 92.50 159 VAL A O 1
ATOM 1273 N N . SER A 1 160 ? -5.901 -2.142 2.626 1.00 91.00 160 SER A N 1
ATOM 1274 C CA . SER A 1 160 ? -7.056 -2.630 3.392 1.00 91.00 160 SER A CA 1
ATOM 1275 C C . SER A 1 160 ? -8.201 -3.187 2.539 1.00 91.00 160 SER A C 1
ATOM 1277 O O . SER A 1 160 ? -9.261 -3.510 3.078 1.00 91.00 160 SER A O 1
ATOM 1279 N N . GLU A 1 161 ? -7.996 -3.332 1.231 1.00 87.50 161 GLU A N 1
ATOM 1280 C CA . GLU A 1 161 ? -9.031 -3.754 0.290 1.00 87.50 161 GLU A CA 1
ATOM 1281 C C . GLU A 1 161 ? -9.517 -5.185 0.561 1.00 87.50 161 GLU A C 1
ATOM 1283 O O . GLU A 1 161 ? -8.726 -6.103 0.793 1.00 87.50 161 GLU A O 1
ATOM 1288 N N . LEU A 1 162 ? -10.838 -5.372 0.567 1.00 80.12 162 LEU A N 1
ATOM 1289 C CA . LEU A 1 162 ? -11.487 -6.636 0.931 1.00 80.12 162 LEU A CA 1
ATOM 1290 C C . LEU A 1 162 ? -11.777 -7.541 -0.273 1.00 80.12 162 LEU A C 1
ATOM 1292 O O . LEU A 1 162 ? -12.143 -8.697 -0.076 1.00 80.12 162 LEU A O 1
ATOM 1296 N N . GLU A 1 163 ? -11.685 -7.020 -1.496 1.00 67.62 163 GLU A N 1
ATOM 1297 C CA . GLU A 1 163 ? -12.193 -7.708 -2.681 1.00 67.62 163 GLU A CA 1
ATOM 1298 C C . GLU A 1 163 ? -11.186 -8.690 -3.292 1.00 67.62 163 GLU A C 1
ATOM 1300 O O . GLU A 1 163 ? -10.060 -8.334 -3.624 1.00 67.62 163 GLU A O 1
ATOM 1305 N N . GLU A 1 164 ? -11.660 -9.913 -3.537 1.00 45.59 164 GLU A N 1
ATOM 1306 C CA . GLU A 1 164 ? -11.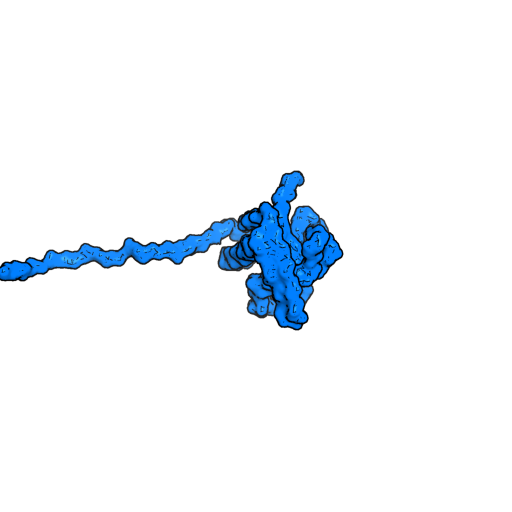267 -10.727 -4.689 1.00 45.59 164 GLU A CA 1
ATOM 1307 C C . GLU A 1 164 ? -12.232 -10.401 -5.843 1.00 45.59 164 GLU A C 1
ATOM 1309 O O . GLU A 1 164 ? -13.173 -11.146 -6.108 1.00 45.59 164 GLU A O 1
ATOM 1314 N N . ASN A 1 165 ? -12.057 -9.269 -6.527 1.00 33.53 165 ASN A N 1
ATOM 1315 C CA . ASN A 1 165 ? -12.810 -9.003 -7.756 1.00 33.53 165 ASN A CA 1
ATOM 1316 C C . ASN A 1 165 ? -12.049 -9.557 -8.968 1.00 33.53 165 ASN A C 1
ATOM 1318 O O . ASN A 1 165 ? -11.507 -8.815 -9.783 1.00 33.53 165 ASN A O 1
ATOM 1322 N N . PHE A 1 166 ? -12.034 -10.887 -9.090 1.00 35.41 166 PHE A N 1
ATOM 1323 C CA . PHE A 1 166 ? -11.917 -11.536 -10.394 1.00 35.41 166 PHE A CA 1
ATOM 1324 C C . PHE A 1 166 ? -13.319 -11.635 -11.005 1.00 35.41 166 PHE A C 1
ATOM 1326 O O . PHE A 1 166 ? -14.130 -12.467 -10.593 1.00 35.41 166 PHE A O 1
ATOM 1333 N N . VAL A 1 167 ? -13.588 -10.791 -12.001 1.00 30.67 167 VAL A N 1
ATOM 1334 C CA . VAL A 1 167 ? -14.577 -11.056 -13.057 1.00 30.67 167 VAL A CA 1
ATOM 1335 C C . VAL A 1 167 ? -13.869 -10.944 -14.395 1.00 30.67 167 VAL A C 1
ATOM 1337 O O . VAL A 1 167 ? -13.179 -9.921 -14.601 1.00 30.67 167 VAL A O 1
#

pLDDT: mean 80.39, std 16.82, range [30.67, 97.12]

Secondary structure (DSSP, 8-state):
--------------S-------------SSS-HHHHHHHHHHHHHHHHHHTT-EEEE-TTT--EEEEPPPSS-PPP---HHHHHHHHHHHTSTTSTHHHHHTTTS------GGGSGGG---GGGTHHHHHHHHHHHGGGG--TTT-----GGGHHHHHHH-------

Sequence (167 aa):
MKAPASFKLILLLCALSSLAEATAFGCHGITKDKDREEILRIHNEYRANLTKGATVIDPNSKKKQDLPAAKNMYELEWDCDLEAKAEDAMNMTCTQAARGKYSTYGHARGLWHLCITYNKPVEEYGVKGVLEKWWIEGVSFDIIERRFDNYHAENFVNVSELEENFV

Organism: NCBI:txid53326

Radius of gyration: 22.61 Å; chains: 1; bounding box: 53×68×64 Å

InterPro domains:
  IPR014044 CAP domain [PF00188] (40-157)
  IPR014044 CAP domain [SM00198] (34-158)
  IPR035940 CAP superfamily [G3DSA:3.40.33.10] (21-161)
  IPR035940 CAP superfamily [SSF55797] (9-142)